Protein AF-A0A833FUK6-F1 (afdb_monomer_lite)

pLDDT: mean 79.68, std 20.15, range [38.22, 96.69]

Secondary structure (DSSP, 8-state):
--HHHHHHHHHHHSS-S----EEEEEEE-S-GGGHHHHH-GGGHHHHHHHHHHT-EEEEETTEEEEEEE--

Radius of gyration: 18.6 Å; chains: 1; bounding box: 42×39×39 Å

Structure (mmCIF, N/CA/C/O backbone):
data_AF-A0A833FUK6-F1
#
_entry.id   AF-A0A833FUK6-F1
#
loop_
_atom_site.group_PDB
_atom_site.id
_atom_site.type_symbol
_atom_site.label_atom_id
_atom_site.label_alt_id
_atom_site.label_comp_id
_atom_site.label_asym_id
_atom_site.label_entity_id
_atom_site.label_seq_id
_atom_site.pdbx_PDB_ins_code
_atom_site.Cartn_x
_atom_site.Cartn_y
_atom_site.Cartn_z
_atom_site.occupancy
_atom_site.B_iso_or_equiv
_atom_site.auth_seq_id
_atom_site.auth_comp_id
_atom_site.auth_asym_id
_atom_site.auth_atom_id
_atom_site.pdbx_PDB_model_num
ATOM 1 N N . MET A 1 1 ? 31.197 -32.086 -22.441 1.00 57.59 1 MET A N 1
ATOM 2 C CA . MET A 1 1 ? 31.736 -30.776 -21.991 1.00 57.59 1 MET A CA 1
ATOM 3 C C . MET A 1 1 ? 30.894 -29.550 -22.421 1.00 57.59 1 MET A C 1
ATOM 5 O O . MET A 1 1 ? 31.357 -28.432 -22.269 1.00 57.59 1 MET A O 1
ATOM 9 N N . LYS A 1 2 ? 29.635 -29.697 -22.891 1.00 52.25 2 LYS A N 1
ATOM 10 C CA . LYS A 1 2 ? 28.810 -28.571 -23.407 1.00 52.25 2 LYS A CA 1
ATOM 11 C C . LYS A 1 2 ? 27.910 -27.862 -22.369 1.00 52.25 2 LYS A C 1
ATOM 13 O O . LYS A 1 2 ? 27.321 -26.835 -22.678 1.00 52.25 2 LYS A O 1
ATOM 18 N N . LYS A 1 3 ? 27.822 -28.365 -21.127 1.00 49.72 3 LYS A N 1
ATOM 19 C CA . LYS A 1 3 ? 26.991 -27.762 -20.058 1.00 49.72 3 LYS A CA 1
ATOM 20 C C . LYS A 1 3 ? 27.613 -26.514 -19.410 1.00 49.72 3 LYS A C 1
ATOM 22 O O . LYS A 1 3 ? 26.882 -25.713 -18.840 1.00 49.72 3 LYS A O 1
ATOM 27 N N . GLN A 1 4 ? 28.930 -26.315 -19.527 1.00 50.88 4 GLN A N 1
ATOM 28 C CA . GLN A 1 4 ? 29.618 -25.154 -18.942 1.00 50.88 4 GLN A CA 1
ATOM 29 C C . GLN A 1 4 ? 29.372 -23.863 -19.745 1.00 50.88 4 GLN A C 1
ATOM 31 O O . GLN A 1 4 ? 29.273 -22.788 -19.165 1.00 50.88 4 GLN A O 1
ATOM 36 N N . VAL A 1 5 ? 29.215 -23.975 -21.071 1.00 56.62 5 VAL A N 1
ATOM 37 C CA . VAL A 1 5 ? 29.062 -22.823 -21.978 1.00 56.62 5 VAL A CA 1
ATOM 38 C C . VAL A 1 5 ? 27.676 -22.179 -21.839 1.00 56.62 5 VAL A C 1
ATOM 40 O O . VAL A 1 5 ? 27.564 -20.960 -21.774 1.00 56.62 5 VAL A O 1
ATOM 43 N N . ILE A 1 6 ? 26.622 -22.988 -21.673 1.00 53.16 6 ILE A N 1
ATOM 44 C CA . ILE A 1 6 ? 25.238 -22.500 -21.507 1.00 53.16 6 ILE A CA 1
ATOM 45 C C . ILE A 1 6 ? 25.045 -21.822 -20.137 1.00 53.16 6 ILE A C 1
ATOM 47 O O . ILE A 1 6 ? 24.300 -20.853 -20.014 1.00 53.16 6 ILE A O 1
ATOM 51 N N . LYS A 1 7 ? 25.765 -22.280 -19.101 1.00 53.97 7 LYS A N 1
ATOM 52 C CA . LYS A 1 7 ? 25.715 -21.671 -17.762 1.00 53.97 7 LYS A CA 1
ATOM 53 C C . LYS A 1 7 ? 26.312 -20.258 -17.748 1.00 53.97 7 LYS A C 1
ATOM 55 O O . LYS A 1 7 ? 25.814 -19.409 -17.019 1.00 53.97 7 LYS A O 1
ATOM 60 N N . LYS A 1 8 ? 27.329 -20.011 -18.584 1.00 51.16 8 LYS A N 1
ATOM 61 C CA . LYS A 1 8 ? 28.001 -18.712 -18.716 1.00 51.16 8 LYS A CA 1
ATOM 62 C C . LYS A 1 8 ? 27.179 -17.703 -19.533 1.00 51.16 8 LYS A C 1
ATOM 64 O O . LYS A 1 8 ? 27.094 -16.540 -19.156 1.00 51.16 8 LYS A O 1
ATOM 69 N N . LEU A 1 9 ? 26.468 -18.174 -20.562 1.00 49.25 9 LEU A N 1
ATOM 70 C CA . LEU A 1 9 ? 25.554 -17.335 -21.349 1.00 49.25 9 LEU A CA 1
ATOM 71 C C . LEU A 1 9 ? 24.358 -16.837 -20.511 1.00 49.25 9 LEU A C 1
ATOM 73 O O . LEU A 1 9 ? 23.949 -15.686 -20.626 1.00 49.25 9 LEU A O 1
ATOM 77 N N . ASN A 1 10 ? 23.847 -17.669 -19.595 1.00 53.12 10 ASN A N 1
ATOM 78 C CA . ASN A 1 10 ? 22.746 -17.289 -18.700 1.00 53.12 10 ASN A CA 1
ATOM 79 C C . ASN A 1 10 ? 23.174 -16.362 -17.547 1.00 53.12 10 ASN A C 1
ATOM 81 O O . ASN A 1 10 ? 22.334 -15.632 -17.025 1.00 53.12 10 ASN A O 1
ATOM 85 N N . SER A 1 11 ? 24.455 -16.357 -17.155 1.00 48.59 11 SER A N 1
ATOM 86 C CA . SER A 1 11 ? 24.984 -15.382 -16.187 1.00 48.59 11 SER A CA 1
ATOM 87 C C . SER A 1 11 ? 25.275 -14.013 -16.808 1.00 48.59 11 SER A C 1
ATOM 89 O O . SER A 1 11 ? 25.234 -13.013 -16.101 1.00 48.59 11 SER A O 1
ATOM 91 N N . GLU A 1 12 ? 25.531 -13.951 -18.118 1.00 44.03 12 GLU A N 1
ATOM 92 C CA . GLU A 1 12 ? 25.827 -12.698 -18.830 1.00 44.03 12 GLU A CA 1
ATOM 93 C C . GLU A 1 12 ? 24.556 -11.935 -19.263 1.00 44.03 12 GLU A C 1
ATOM 95 O O . GLU A 1 1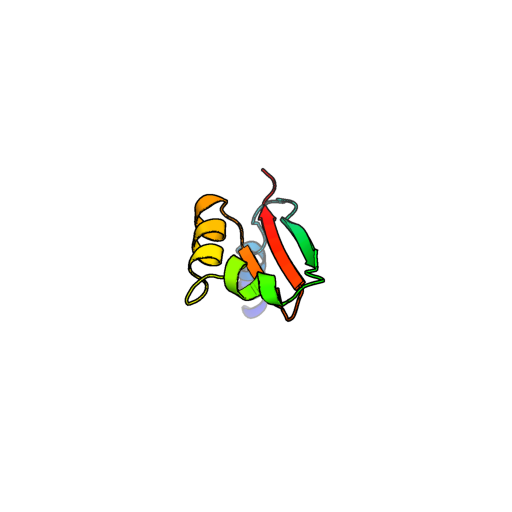2 ? 24.616 -10.723 -19.460 1.00 44.03 12 GLU A O 1
ATOM 100 N N . ILE A 1 13 ? 23.392 -12.602 -19.346 1.00 49.16 13 ILE A N 1
ATOM 101 C CA . ILE A 1 13 ? 22.143 -12.005 -19.866 1.00 49.16 13 ILE A CA 1
ATOM 102 C C . ILE A 1 13 ? 21.224 -11.392 -18.786 1.00 49.16 13 ILE A C 1
ATOM 104 O O . ILE A 1 13 ? 20.424 -10.524 -19.126 1.00 49.16 13 ILE A O 1
ATOM 108 N N . LYS A 1 14 ? 21.306 -11.751 -17.492 1.00 44.50 14 LYS A N 1
ATOM 109 C CA . LYS A 1 14 ? 20.309 -11.273 -16.493 1.00 44.50 14 LYS A CA 1
ATOM 110 C C . LYS A 1 14 ? 20.834 -10.475 -15.299 1.00 44.50 14 LYS A C 1
ATOM 112 O O . LYS A 1 14 ? 20.053 -10.137 -14.418 1.00 44.50 14 LYS A O 1
ATOM 117 N N . VAL A 1 15 ? 22.117 -10.128 -15.271 1.00 48.81 15 VAL A N 1
ATOM 118 C CA . VAL A 1 15 ? 22.661 -9.186 -14.275 1.00 48.81 15 VAL A CA 1
ATOM 119 C C . VAL A 1 15 ? 23.449 -8.108 -15.003 1.00 48.81 15 VAL A C 1
ATOM 121 O O . VAL A 1 15 ? 24.664 -7.982 -14.902 1.00 48.81 15 VAL A O 1
ATOM 124 N N . LYS A 1 16 ? 22.726 -7.349 -15.819 1.00 49.28 16 LYS A N 1
ATOM 125 C CA . LYS A 1 16 ? 23.196 -6.071 -16.350 1.00 49.28 16 LYS A CA 1
ATOM 126 C C . LYS A 1 16 ? 22.028 -5.094 -16.470 1.00 49.28 16 LYS A C 1
ATOM 128 O O . LYS A 1 16 ? 21.877 -4.407 -17.469 1.00 49.28 16 LYS A O 1
ATOM 133 N N . MET A 1 17 ? 21.185 -5.050 -15.439 1.00 43.12 17 MET A N 1
ATOM 134 C CA . MET A 1 17 ? 20.353 -3.879 -15.181 1.00 43.12 17 MET A CA 1
ATOM 135 C C . MET A 1 17 ? 21.143 -3.007 -14.215 1.00 43.12 17 MET A C 1
ATOM 137 O O . MET A 1 17 ? 21.226 -3.258 -13.021 1.00 43.12 17 MET A O 1
ATOM 141 N N . THR A 1 18 ? 21.918 -2.139 -14.857 1.00 38.22 18 THR A N 1
ATOM 142 C CA . THR A 1 18 ? 22.337 -0.808 -14.427 1.00 38.22 18 THR A CA 1
ATOM 143 C C . THR A 1 18 ? 22.057 -0.445 -12.971 1.00 38.22 18 THR A C 1
ATOM 145 O O . THR A 1 18 ? 20.917 -0.375 -12.537 1.00 38.22 18 THR A O 1
ATOM 148 N N . LYS A 1 19 ? 23.160 -0.140 -12.291 1.00 47.28 19 LYS A N 1
ATOM 149 C CA . LYS A 1 19 ? 23.341 0.573 -11.027 1.00 47.28 19 LYS A CA 1
ATOM 150 C C . LYS A 1 19 ? 22.397 1.787 -10.871 1.00 47.28 19 LYS A C 1
ATOM 152 O O . LYS A 1 19 ? 22.842 2.916 -11.012 1.00 47.28 19 LYS A O 1
ATOM 157 N N . ASN A 1 20 ? 21.121 1.545 -10.597 1.00 52.19 20 ASN A N 1
ATOM 158 C CA . ASN A 1 20 ? 20.278 2.467 -9.852 1.00 52.19 20 ASN A CA 1
ATOM 159 C C . ASN A 1 20 ? 20.429 2.029 -8.402 1.00 52.19 20 ASN A C 1
ATOM 161 O O . ASN A 1 20 ? 20.244 0.851 -8.095 1.00 52.19 20 ASN A O 1
ATOM 165 N N . GLU A 1 21 ? 20.856 2.926 -7.522 1.00 62.16 21 GLU A N 1
ATOM 166 C CA . GLU A 1 21 ? 20.752 2.644 -6.097 1.00 62.16 21 GLU A CA 1
ATOM 167 C C . GLU A 1 21 ? 19.253 2.569 -5.801 1.00 62.16 21 GLU A C 1
ATOM 169 O O . GLU A 1 21 ? 18.557 3.583 -5.822 1.00 62.16 21 GLU A O 1
ATOM 174 N N . ASP A 1 22 ? 18.728 1.350 -5.666 1.00 73.44 22 ASP A N 1
ATOM 175 C CA . ASP A 1 22 ? 17.344 1.140 -5.264 1.00 73.44 22 ASP A CA 1
ATOM 176 C C . ASP A 1 22 ? 17.210 1.684 -3.841 1.00 73.44 22 ASP A C 1
ATOM 178 O O . ASP A 1 22 ? 17.674 1.082 -2.867 1.00 73.44 22 ASP A O 1
ATOM 182 N N . VAL A 1 23 ? 16.618 2.870 -3.730 1.00 88.50 23 VAL A N 1
ATOM 183 C CA . VAL A 1 23 ? 16.393 3.530 -2.451 1.00 88.50 23 VAL A CA 1
ATOM 184 C C . VAL A 1 23 ? 15.126 2.954 -1.857 1.00 88.50 23 VAL A C 1
ATOM 186 O O . VAL A 1 23 ? 14.101 2.823 -2.527 1.00 88.50 23 VAL A O 1
ATOM 189 N N . SER A 1 24 ? 15.217 2.583 -0.585 1.00 90.19 24 SER A N 1
ATOM 190 C CA . SER A 1 24 ? 14.097 2.061 0.183 1.00 90.19 24 SER A CA 1
ATOM 191 C C . SER A 1 24 ? 13.859 2.939 1.403 1.00 90.19 24 SER A C 1
ATOM 193 O O . SER A 1 24 ? 14.792 3.245 2.144 1.00 90.19 24 SER A O 1
ATOM 195 N N . LEU A 1 25 ? 12.606 3.334 1.602 1.00 92.88 25 LEU A N 1
ATOM 196 C CA . LEU A 1 25 ? 12.127 4.082 2.754 1.00 92.88 25 LEU A CA 1
ATOM 197 C C . LEU A 1 25 ? 11.169 3.198 3.547 1.00 92.88 25 LEU A C 1
ATOM 199 O O . LEU A 1 25 ? 10.172 2.722 3.005 1.00 92.88 25 LEU A O 1
ATOM 203 N N . GLU A 1 26 ? 11.456 3.002 4.827 1.00 94.88 26 GLU A N 1
ATOM 204 C CA . GLU A 1 26 ? 10.554 2.332 5.758 1.00 94.88 26 GLU A CA 1
ATOM 205 C C . GLU A 1 26 ? 9.850 3.373 6.628 1.00 94.88 26 GLU A C 1
ATOM 207 O O . GLU A 1 26 ? 10.486 4.259 7.199 1.00 94.88 26 GLU A O 1
ATOM 212 N N . ILE A 1 27 ? 8.526 3.274 6.701 1.00 94.69 27 ILE A N 1
ATOM 213 C CA . ILE A 1 27 ? 7.666 4.156 7.484 1.00 94.69 27 ILE A CA 1
ATOM 214 C C . ILE A 1 27 ? 6.940 3.298 8.510 1.00 94.69 27 ILE A C 1
ATOM 216 O O . ILE A 1 27 ? 6.231 2.360 8.144 1.00 94.69 27 ILE A O 1
ATOM 220 N N . GLU A 1 28 ? 7.087 3.635 9.786 1.00 95.62 28 GLU A N 1
ATOM 221 C CA . GLU A 1 28 ? 6.314 3.032 10.866 1.00 95.62 28 GLU A CA 1
ATOM 222 C C . GLU A 1 28 ? 5.077 3.879 11.180 1.00 95.62 28 GLU A C 1
ATOM 224 O O . GLU A 1 28 ? 5.142 5.105 11.282 1.00 95.62 28 GLU A O 1
ATOM 229 N N . PHE A 1 29 ? 3.940 3.212 11.354 1.00 95.25 29 PHE A N 1
ATOM 230 C CA . PHE A 1 29 ? 2.701 3.826 11.806 1.00 95.25 29 PHE A CA 1
ATOM 231 C C . PHE A 1 29 ? 2.468 3.469 13.269 1.00 95.25 29 PHE A C 1
ATOM 233 O O . PHE A 1 29 ? 2.085 2.349 13.593 1.00 95.25 29 PHE A O 1
ATOM 240 N N . GLU A 1 30 ? 2.624 4.443 14.162 1.00 94.44 30 GLU A N 1
ATOM 241 C CA . GLU A 1 30 ? 2.289 4.255 15.581 1.00 94.44 30 GLU A CA 1
ATOM 242 C C . GLU A 1 30 ? 0.782 4.009 15.783 1.00 94.44 30 GLU A C 1
ATOM 244 O O . GLU A 1 30 ? 0.358 3.273 16.674 1.00 94.44 30 GLU A O 1
ATOM 249 N N . ASN A 1 31 ? -0.054 4.612 14.929 1.00 94.75 31 ASN A N 1
ATOM 250 C CA . ASN A 1 31 ? -1.502 4.448 14.959 1.00 94.75 31 ASN A CA 1
ATOM 251 C C . ASN A 1 31 ? -1.999 3.611 13.773 1.00 94.75 31 ASN A C 1
ATOM 253 O O . ASN A 1 31 ? -2.300 4.131 12.695 1.00 94.75 31 ASN A O 1
ATOM 257 N N . ASN A 1 32 ? -2.205 2.317 14.018 1.00 93.25 32 ASN A N 1
ATOM 258 C CA . ASN A 1 32 ? -2.672 1.360 13.009 1.00 93.25 32 ASN A CA 1
ATOM 259 C C . ASN A 1 32 ? -4.048 1.694 12.415 1.00 93.25 32 ASN A C 1
ATOM 261 O O . ASN A 1 32 ? -4.394 1.177 11.354 1.00 93.25 32 ASN A O 1
ATOM 265 N N . LYS A 1 33 ? -4.835 2.576 13.048 1.00 93.44 33 LYS A N 1
ATOM 266 C CA . LYS A 1 33 ? -6.121 3.033 12.494 1.00 93.44 33 LYS A CA 1
ATOM 267 C C . LYS A 1 33 ? -5.954 3.874 11.225 1.00 93.44 33 LYS A C 1
ATOM 269 O O . LYS A 1 33 ? -6.924 4.048 10.493 1.00 93.44 33 LYS A O 1
ATOM 274 N N . LEU A 1 34 ? -4.750 4.381 10.956 1.00 93.31 34 LEU A N 1
ATOM 275 C CA . LEU A 1 34 ? -4.438 5.141 9.745 1.00 93.31 34 LEU A CA 1
ATOM 276 C C . LEU A 1 34 ? -4.147 4.239 8.539 1.00 93.31 34 LEU A C 1
ATOM 278 O O . LEU A 1 34 ? -4.338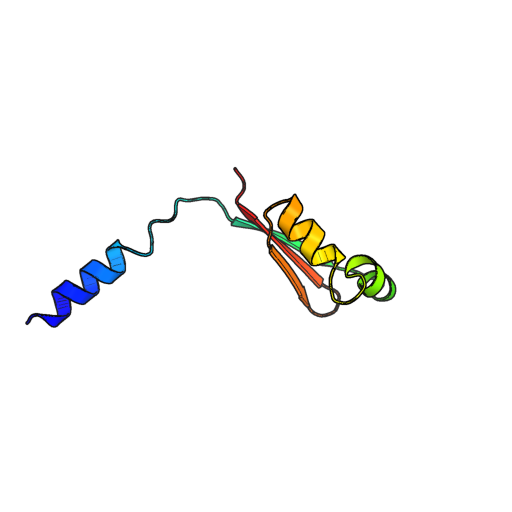 4.669 7.405 1.00 93.31 34 LEU A O 1
ATOM 282 N N . LEU A 1 35 ? -3.743 2.984 8.759 1.00 93.81 35 LEU A N 1
ATOM 283 C CA . LEU A 1 35 ? -3.371 2.063 7.679 1.00 93.81 35 LEU A CA 1
ATOM 284 C C . LEU A 1 35 ? -4.536 1.783 6.713 1.00 93.81 35 LEU A C 1
ATOM 286 O O . LEU A 1 35 ? -4.323 1.898 5.509 1.00 93.81 35 LEU A O 1
ATOM 290 N N . PRO A 1 36 ? -5.782 1.521 7.165 1.00 94.00 36 PRO A N 1
ATOM 291 C CA . PRO A 1 36 ? -6.908 1.360 6.242 1.00 94.00 36 PRO A CA 1
ATOM 292 C C . PRO A 1 36 ? -7.187 2.611 5.398 1.00 94.00 36 PRO A C 1
ATOM 294 O O . PRO A 1 36 ? -7.580 2.492 4.239 1.00 94.00 36 PRO A O 1
ATOM 297 N N . LEU A 1 37 ? -6.966 3.807 5.959 1.00 93.75 37 LEU A N 1
ATOM 298 C CA . LEU A 1 37 ? -7.122 5.072 5.234 1.00 93.75 37 LEU A CA 1
ATOM 299 C C . LEU A 1 37 ? -6.025 5.249 4.181 1.00 93.75 37 LEU A C 1
ATOM 301 O O . LEU A 1 37 ? -6.317 5.701 3.077 1.00 93.75 37 LEU A O 1
ATOM 305 N N . LEU A 1 38 ? -4.789 4.856 4.503 1.00 92.94 38 LEU A N 1
ATOM 306 C CA . LEU A 1 38 ? -3.669 4.858 3.566 1.00 92.94 38 LEU A CA 1
ATOM 307 C C . LE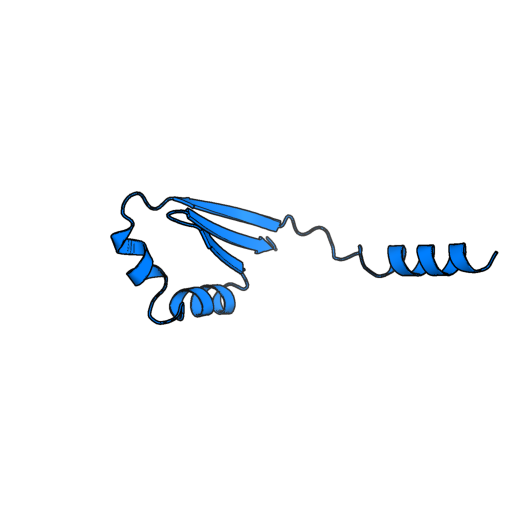U A 1 38 ? -3.870 3.847 2.433 1.00 92.94 38 LEU A C 1
ATOM 309 O O . LEU A 1 38 ? -3.598 4.161 1.278 1.00 92.94 38 LEU A O 1
ATOM 313 N N . PHE A 1 39 ? -4.325 2.634 2.749 1.00 94.56 39 PHE A N 1
ATOM 314 C CA . PHE A 1 39 ? -4.460 1.571 1.752 1.00 94.56 39 PHE A CA 1
ATOM 315 C C . PHE A 1 39 ? -5.649 1.832 0.825 1.00 94.56 39 PHE A C 1
ATOM 317 O O . PHE A 1 39 ? -5.582 1.610 -0.392 1.00 94.56 39 PHE A O 1
ATOM 324 N N . GLY A 1 40 ? -6.728 2.372 1.393 1.00 94.12 40 GLY A N 1
ATOM 325 C CA . GLY A 1 40 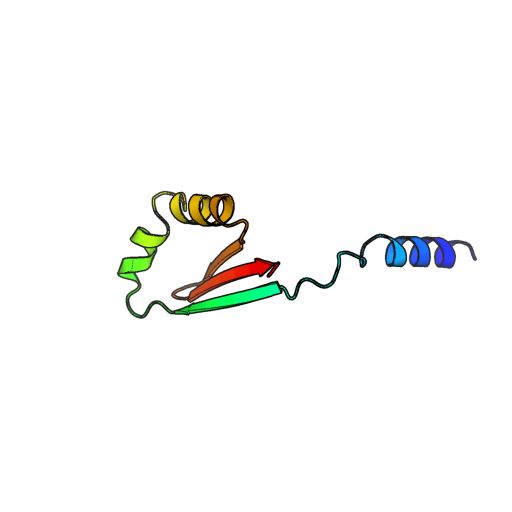? -8.013 2.487 0.727 1.00 94.12 40 GLY A CA 1
ATOM 326 C C . GLY A 1 40 ? -8.649 1.118 0.488 1.00 94.12 40 GLY A C 1
ATOM 327 O O . GLY A 1 40 ? -8.105 0.065 0.820 1.00 94.12 40 GLY A O 1
ATOM 328 N N . GLU A 1 41 ? -9.836 1.116 -0.115 1.00 95.31 41 GLU A N 1
ATOM 329 C CA . GLU A 1 41 ? -10.514 -0.137 -0.442 1.00 95.31 41 GLU A CA 1
ATOM 330 C C . GLU A 1 41 ? -9.659 -0.992 -1.383 1.00 95.31 41 GLU A C 1
ATOM 332 O O . GLU A 1 41 ? -9.299 -0.552 -2.479 1.00 95.31 41 GLU A O 1
ATOM 337 N N . ARG A 1 42 ? -9.364 -2.228 -0.961 1.00 94.06 42 ARG A N 1
ATOM 338 C CA . ARG A 1 42 ? -8.597 -3.215 -1.743 1.00 94.06 42 ARG A CA 1
ATOM 339 C C . ARG A 1 42 ? -7.266 -2.650 -2.270 1.00 94.06 42 ARG A C 1
ATOM 341 O O . ARG A 1 42 ? -6.918 -2.879 -3.432 1.00 94.06 42 ARG A O 1
ATOM 348 N N . ASP A 1 43 ? -6.575 -1.878 -1.433 1.00 94.31 43 ASP A N 1
ATOM 349 C CA . ASP A 1 43 ? -5.262 -1.274 -1.700 1.00 94.31 43 ASP A CA 1
ATOM 350 C C . ASP A 1 43 ? -5.248 -0.299 -2.891 1.00 94.31 43 ASP A C 1
ATOM 352 O O . ASP A 1 43 ? -4.213 -0.060 -3.523 1.00 94.31 43 ASP A O 1
ATOM 356 N N . ARG A 1 44 ? -6.412 0.269 -3.244 1.00 96.69 44 ARG A N 1
ATOM 357 C CA . ARG A 1 44 ? -6.549 1.153 -4.414 1.00 96.69 44 ARG A CA 1
ATOM 358 C C . ARG A 1 44 ? -5.622 2.366 -4.357 1.00 96.69 44 ARG A C 1
ATOM 360 O O . ARG A 1 44 ? -5.166 2.808 -5.410 1.00 96.69 44 ARG A O 1
ATOM 367 N N . PHE A 1 45 ? -5.358 2.902 -3.167 1.00 96.50 45 PHE A N 1
ATOM 368 C CA . PHE A 1 45 ? -4.497 4.071 -3.006 1.00 96.50 45 PHE A CA 1
ATOM 369 C C . PHE A 1 45 ? -3.022 3.692 -3.072 1.00 96.50 45 PHE A C 1
ATOM 371 O O . PHE A 1 45 ? -2.268 4.406 -3.727 1.00 96.50 45 PHE A O 1
ATOM 378 N N . LEU A 1 46 ? -2.622 2.533 -2.533 1.00 94.94 46 LEU A N 1
ATOM 379 C CA . LEU A 1 46 ? -1.253 2.035 -2.710 1.00 94.94 46 LEU A CA 1
ATOM 380 C C . LEU A 1 46 ? -0.932 1.843 -4.190 1.00 94.94 46 LEU A C 1
ATOM 382 O O . LEU A 1 46 ? 0.035 2.408 -4.687 1.00 94.94 46 LEU A O 1
ATOM 386 N N . ARG A 1 47 ? -1.817 1.167 -4.932 1.00 95.62 47 ARG A N 1
ATOM 387 C CA . ARG A 1 47 ? -1.658 0.989 -6.386 1.00 95.62 47 ARG A CA 1
ATOM 388 C C . ARG A 1 47 ? -1.611 2.308 -7.146 1.00 95.62 47 ARG A C 1
ATOM 390 O O . ARG A 1 47 ? -0.985 2.388 -8.200 1.00 95.62 47 ARG A O 1
ATOM 397 N N . HIS A 1 48 ? -2.330 3.320 -6.667 1.00 95.94 48 HIS A N 1
ATOM 398 C CA . HIS A 1 48 ? -2.277 4.650 -7.255 1.00 95.94 48 HIS A CA 1
ATOM 399 C C . HIS A 1 48 ? -0.910 5.301 -7.011 1.00 95.94 48 HIS A C 1
ATOM 401 O O . HIS A 1 48 ? -0.313 5.785 -7.965 1.00 95.94 48 HIS A O 1
ATOM 407 N N . ILE A 1 49 ? -0.387 5.249 -5.783 1.00 94.06 49 ILE A N 1
ATOM 408 C CA . ILE A 1 49 ? 0.950 5.756 -5.430 1.00 94.06 49 ILE A CA 1
ATOM 409 C C . ILE A 1 49 ? 2.032 5.053 -6.260 1.00 94.06 49 ILE A C 1
ATOM 411 O O . ILE A 1 49 ? 2.839 5.726 -6.897 1.00 94.06 49 ILE A O 1
ATOM 415 N N . GLU A 1 50 ? 2.000 3.719 -6.319 1.00 95.00 50 GLU A N 1
ATOM 416 C CA . GLU A 1 50 ? 2.942 2.906 -7.100 1.00 95.00 50 GLU A CA 1
ATOM 417 C C . GLU A 1 50 ? 2.967 3.320 -8.573 1.00 95.00 50 GLU A C 1
ATOM 419 O O . GLU A 1 50 ? 4.028 3.583 -9.135 1.00 95.00 50 GLU A O 1
ATOM 424 N N . LYS A 1 51 ? 1.791 3.442 -9.203 1.00 95.44 51 LYS A N 1
ATOM 425 C CA . LYS A 1 51 ? 1.686 3.825 -10.619 1.00 95.44 51 LYS A CA 1
ATOM 426 C C . LYS A 1 51 ? 2.110 5.263 -10.882 1.00 95.44 51 LYS A C 1
ATOM 428 O O . LYS A 1 51 ? 2.739 5.519 -11.903 1.00 95.44 51 LYS A O 1
ATOM 433 N N . THR A 1 52 ? 1.727 6.189 -10.009 1.00 95.50 52 THR A N 1
ATOM 434 C CA . THR A 1 52 ? 1.985 7.620 -10.201 1.00 95.50 52 THR A CA 1
ATOM 435 C C . THR A 1 52 ? 3.461 7.951 -10.000 1.00 95.50 52 THR A C 1
ATOM 437 O O . THR A 1 52 ? 3.997 8.778 -10.731 1.00 95.50 52 THR A O 1
ATOM 440 N N . LEU A 1 53 ? 4.120 7.303 -9.036 1.00 92.06 53 LEU A N 1
ATOM 441 C CA . LEU A 1 53 ? 5.518 7.579 -8.694 1.00 92.06 53 LEU A CA 1
ATOM 442 C C . LEU A 1 53 ? 6.507 6.574 -9.301 1.00 92.06 53 LEU A C 1
ATOM 444 O O . LEU A 1 53 ? 7.711 6.794 -9.221 1.00 92.06 53 LEU A O 1
ATOM 448 N N . GLY A 1 54 ? 6.029 5.478 -9.896 1.00 91.81 54 GLY A N 1
ATOM 449 C CA . GLY A 1 54 ? 6.893 4.414 -10.414 1.00 91.81 54 GLY A CA 1
ATOM 450 C C . GLY A 1 54 ? 7.639 3.654 -9.313 1.00 91.81 54 GLY A C 1
ATOM 451 O O . GLY A 1 54 ? 8.751 3.183 -9.537 1.00 91.81 54 GLY A O 1
ATOM 452 N N . VAL A 1 55 ? 7.044 3.559 -8.123 1.00 93.81 55 VAL A N 1
ATOM 453 C CA . VAL A 1 55 ? 7.621 2.898 -6.940 1.00 93.81 55 VAL A CA 1
ATOM 454 C C . VAL A 1 55 ? 6.899 1.586 -6.641 1.00 93.81 55 VAL A C 1
ATOM 456 O O . VAL A 1 55 ? 5.805 1.338 -7.145 1.00 93.81 55 VAL A O 1
ATOM 459 N N . THR A 1 56 ? 7.496 0.755 -5.793 1.00 94.19 56 THR A N 1
ATOM 460 C CA . THR A 1 56 ? 6.851 -0.416 -5.187 1.00 94.19 56 THR A CA 1
ATOM 461 C C . THR A 1 56 ? 6.513 -0.109 -3.734 1.00 94.19 56 THR A C 1
ATOM 463 O O . THR A 1 56 ? 7.344 0.455 -3.021 1.00 94.19 56 THR A O 1
ATOM 466 N N . VAL A 1 57 ? 5.319 -0.492 -3.279 1.00 95.00 57 VAL A N 1
ATOM 467 C CA . VAL A 1 57 ? 4.890 -0.314 -1.887 1.00 95.00 57 VAL A CA 1
ATOM 468 C C . VAL A 1 57 ? 4.517 -1.663 -1.275 1.00 95.00 57 VAL A C 1
ATOM 470 O O . VAL A 1 57 ? 3.702 -2.409 -1.812 1.00 95.00 57 VAL A O 1
ATOM 473 N N . VAL A 1 58 ? 5.091 -1.982 -0.115 1.00 93.88 58 VAL A N 1
ATOM 474 C CA . VAL A 1 58 ? 4.820 -3.221 0.626 1.00 93.88 58 VAL A CA 1
ATOM 475 C C . VAL A 1 58 ? 4.414 -2.886 2.055 1.00 93.88 58 VAL A C 1
ATOM 477 O O . VAL A 1 58 ? 5.195 -2.322 2.813 1.00 93.88 58 VAL A O 1
ATOM 480 N N . ALA A 1 59 ? 3.208 -3.286 2.450 1.00 91.12 59 ALA A N 1
ATOM 481 C CA . ALA A 1 59 ? 2.736 -3.168 3.826 1.00 91.12 59 ALA A CA 1
ATOM 482 C C . ALA A 1 59 ? 2.981 -4.464 4.617 1.00 91.12 59 ALA A C 1
ATOM 484 O O . ALA A 1 59 ? 2.643 -5.558 4.152 1.00 91.12 59 ALA A O 1
ATOM 485 N N . ARG A 1 60 ? 3.547 -4.354 5.825 1.00 90.19 60 ARG A N 1
ATOM 486 C CA . ARG A 1 60 ? 3.748 -5.466 6.770 1.00 90.19 60 ARG A CA 1
ATOM 487 C C . ARG A 1 60 ? 3.449 -5.011 8.196 1.00 90.19 60 ARG A C 1
ATOM 489 O O . ARG A 1 60 ? 4.239 -4.304 8.808 1.00 90.19 60 ARG A O 1
ATOM 496 N N . GLY A 1 61 ? 2.315 -5.451 8.743 1.00 91.12 61 GLY A N 1
ATOM 497 C CA . GLY A 1 61 ? 1.880 -5.013 10.071 1.00 91.12 61 GLY A CA 1
ATOM 498 C C . GLY A 1 61 ? 1.641 -3.503 10.085 1.00 91.12 61 GLY A C 1
ATOM 499 O O . GLY A 1 61 ? 0.820 -3.016 9.312 1.00 91.12 61 GLY A O 1
ATOM 500 N N . ASN A 1 62 ? 2.367 -2.784 10.940 1.00 95.25 62 ASN A N 1
ATOM 501 C CA . ASN A 1 62 ? 2.349 -1.324 11.026 1.00 95.25 62 ASN A CA 1
ATOM 502 C C . ASN A 1 62 ? 3.479 -0.630 10.252 1.00 95.25 62 ASN A C 1
ATOM 504 O O . ASN A 1 62 ? 3.600 0.590 10.323 1.00 95.25 62 ASN A O 1
ATOM 508 N N . HIS A 1 63 ? 4.274 -1.382 9.493 1.00 94.88 63 HIS A N 1
ATOM 509 C CA . HIS A 1 63 ? 5.335 -0.842 8.654 1.00 94.88 63 HIS A CA 1
ATOM 510 C C . HIS A 1 63 ? 4.911 -0.808 7.186 1.00 94.88 63 HIS A C 1
ATOM 512 O O . HIS A 1 63 ? 4.262 -1.729 6.675 1.00 94.88 63 HIS A O 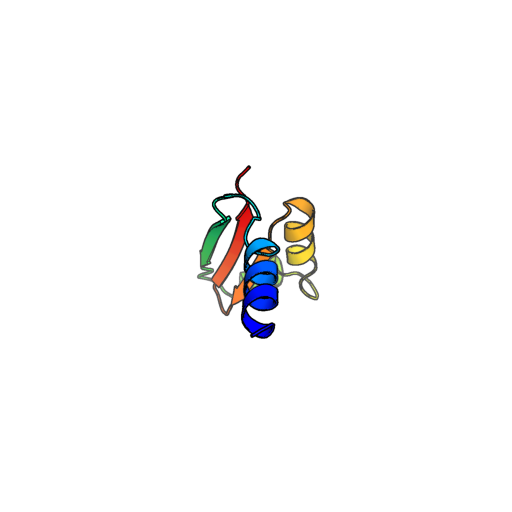1
ATOM 518 N N . VAL A 1 64 ? 5.309 0.254 6.494 1.00 95.31 64 VAL A N 1
ATOM 519 C CA . VAL A 1 64 ? 5.155 0.415 5.050 1.00 95.31 64 VAL A CA 1
ATOM 520 C C . VAL A 1 64 ? 6.529 0.667 4.451 1.00 95.31 64 VAL A C 1
ATOM 522 O O . VAL A 1 64 ? 7.190 1.648 4.780 1.00 95.31 64 VAL A O 1
ATOM 525 N N . 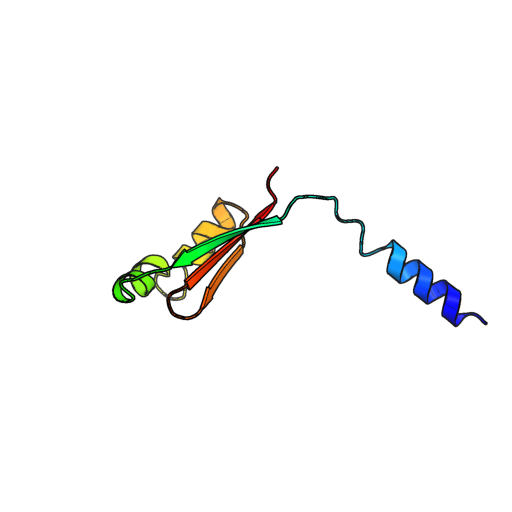LEU A 1 65 ? 6.946 -0.227 3.563 1.00 94.88 65 LEU A N 1
ATOM 526 C CA . LEU A 1 65 ? 8.180 -0.115 2.803 1.00 94.88 65 LEU A CA 1
ATOM 527 C C . LEU A 1 65 ? 7.867 0.448 1.419 1.00 94.88 65 LEU A C 1
ATOM 529 O O . LEU A 1 65 ? 7.007 -0.085 0.718 1.00 94.88 65 LEU A O 1
ATOM 533 N N . ILE A 1 66 ? 8.581 1.492 1.017 1.00 93.69 66 ILE A N 1
ATOM 534 C CA . ILE A 1 66 ? 8.503 2.089 -0.316 1.00 93.69 66 ILE A CA 1
ATOM 535 C C . ILE A 1 66 ? 9.875 1.955 -0.956 1.00 93.69 66 ILE A C 1
ATOM 537 O O . ILE A 1 66 ? 10.853 2.436 -0.392 1.00 93.69 66 ILE A O 1
ATOM 541 N N . SER A 1 67 ? 9.958 1.321 -2.120 1.00 93.12 67 SER A N 1
ATOM 542 C CA . SER A 1 67 ? 11.210 1.177 -2.860 1.00 93.12 67 SER A CA 1
ATOM 543 C C . SER A 1 67 ? 11.086 1.697 -4.284 1.00 93.12 67 SER A C 1
ATOM 545 O O . SER A 1 67 ? 10.049 1.560 -4.936 1.00 93.12 67 SER A O 1
ATOM 547 N N . GLY A 1 68 ? 12.152 2.311 -4.779 1.00 90.19 68 GLY A N 1
ATOM 548 C CA . GLY A 1 68 ? 12.192 2.849 -6.129 1.00 90.19 68 GLY A CA 1
ATOM 549 C C . GLY A 1 68 ? 13.610 3.176 -6.567 1.00 90.19 68 GLY A C 1
ATOM 550 O O . GLY A 1 68 ? 14.530 3.279 -5.758 1.00 90.19 68 GLY A O 1
ATOM 551 N N . SER A 1 69 ? 13.779 3.339 -7.870 1.00 84.69 69 SER A N 1
ATOM 552 C CA . SER A 1 69 ? 15.067 3.682 -8.457 1.00 84.69 69 SER A CA 1
ATOM 553 C C . SER A 1 69 ? 15.279 5.194 -8.416 1.00 84.69 69 SER A C 1
ATOM 555 O O . SER A 1 69 ? 14.513 5.935 -9.038 1.00 84.69 69 SER A O 1
ATOM 557 N N . MET A 1 70 ? 16.324 5.659 -7.727 1.00 66.38 70 MET A N 1
ATOM 558 C CA . MET A 1 70 ? 16.714 7.071 -7.773 1.00 66.38 70 MET A CA 1
ATOM 559 C C . MET A 1 70 ? 17.358 7.351 -9.140 1.00 66.38 70 MET A C 1
ATOM 561 O O . MET A 1 70 ? 18.376 6.743 -9.466 1.00 66.38 70 MET A O 1
ATOM 565 N N . HIS A 1 71 ? 16.704 8.177 -9.963 1.00 59.53 71 HIS A N 1
ATOM 566 C CA . HIS A 1 71 ? 17.249 8.671 -11.235 1.00 59.53 71 HIS A CA 1
ATOM 567 C C . HIS A 1 71 ? 18.142 9.888 -11.006 1.00 59.53 71 HIS A C 1
ATOM 569 O O . HIS A 1 71 ? 17.793 10.705 -10.122 1.00 59.53 71 HIS A O 1
#

Sequence (71 aa):
MKKQVIKKLNSEIKVKMTKNEDVSLEIEFENNKLLPLLFGERDRFLRHIEKTLGVTVVARGNHVLISGSMH

Foldseek 3Di:
DPPVVVVVVVVVPPPPPDDQPWDKDKDFDPDPVCVCVCQDDPNVNQVVCCVVVVWHWDDDRRMIMIIDGDD